Protein AF-A0A964IBV0-F1 (afdb_monomer)

Nearest PDB structures (foldseek):
  6m37-assembly1_A-2  TM=8.367E-01  e=1.408E-02  Bacillus subtilis subsp. subtilis str. 168
  5gkb-assembly1_A  TM=5.408E-01  e=1.897E-01  Drosophila melanogaster
  6cbi-assembly2_B  TM=5.179E-01  e=1.489E-01  Homo sapiens
  6cbi-assembly2_F  TM=4.871E-01  e=2.015E-01  Homo sapiens
  7qnz-assembly1_C  TM=4.817E-01  e=2.141E-01  Homo sapiens

Radius of gyration: 13.04 Å; Cα contacts (8 Å, |Δi|>4): 150; chains: 1; bounding box: 37×19×34 Å

Mean predicted aligned error: 5.44 Å

Secondary structure (DSSP, 8-state):
-EEEEE-STTTTTHHHHHHHHHHHHTT--HHHHHHHHHHHHHHHHHHTSSPPPTT-EEEEEEE--TTEEEEEEEETTEEEEEEEE------

Foldseek 3Di:
DKDKDFLDPVCLVVVLVVQLVVCVVVQADNVLSVVLSVVSSVVSCVQSVDDADNRWIWMWDWDDDDQKIWIWTDTVPDIDIDIDGGPHPPD

Structure (mmCIF, N/CA/C/O backbone):
data_AF-A0A964IBV0-F1
#
_entry.id   AF-A0A964IBV0-F1
#
loop_
_atom_site.group_PDB
_atom_site.id
_atom_site.type_symbol
_atom_site.label_atom_id
_atom_site.label_alt_id
_atom_site.label_comp_id
_atom_site.label_asym_id
_atom_site.label_entity_id
_atom_site.label_seq_id
_atom_site.pdbx_PDB_ins_code
_atom_site.Cartn_x
_atom_site.Cartn_y
_atom_site.Cartn_z
_atom_site.occupancy
_atom_site.B_iso_or_equiv
_atom_site.auth_seq_id
_atom_site.auth_comp_id
_atom_site.auth_asym_id
_atom_site.auth_atom_id
_atom_site.pdbx_PDB_model_num
ATOM 1 N N . MET A 1 1 ? -0.450 -9.670 -5.977 1.00 76.25 1 MET A N 1
ATOM 2 C CA . MET A 1 1 ? -0.094 -10.444 -4.759 1.00 76.25 1 MET A CA 1
ATOM 3 C C . MET A 1 1 ? -0.826 -9.800 -3.606 1.00 76.25 1 MET A C 1
ATOM 5 O O . MET A 1 1 ? -0.880 -8.578 -3.600 1.00 76.25 1 MET A O 1
ATOM 9 N N . ASN A 1 2 ? -1.388 -10.575 -2.677 1.00 82.25 2 ASN A N 1
ATOM 10 C CA . ASN A 1 2 ? -2.269 -10.028 -1.645 1.00 82.25 2 ASN A CA 1
ATOM 11 C C . ASN A 1 2 ? -1.692 -10.368 -0.272 1.00 82.25 2 ASN A C 1
ATOM 13 O O . ASN A 1 2 ? -1.406 -11.532 0.003 1.00 82.25 2 ASN A O 1
ATOM 17 N N . LEU A 1 3 ? -1.495 -9.348 0.558 1.00 84.44 3 LEU A N 1
ATOM 18 C CA . LEU A 1 3 ? -1.031 -9.468 1.935 1.00 84.44 3 LEU A CA 1
ATOM 19 C C . LEU A 1 3 ? -2.112 -8.910 2.853 1.00 84.44 3 LEU A C 1
ATOM 21 O O . LEU A 1 3 ? -2.636 -7.834 2.592 1.00 84.44 3 LEU A O 1
ATOM 25 N N . ILE A 1 4 ? -2.412 -9.612 3.939 1.00 85.81 4 ILE A N 1
ATOM 26 C CA . ILE A 1 4 ? -3.299 -9.107 4.985 1.00 85.81 4 ILE A CA 1
ATOM 27 C C . ILE A 1 4 ? -2.469 -8.991 6.254 1.00 85.81 4 ILE A C 1
ATOM 29 O O . ILE A 1 4 ? -1.876 -9.976 6.697 1.00 85.81 4 ILE A O 1
ATOM 33 N N . VAL A 1 5 ? -2.405 -7.788 6.817 1.00 85.38 5 VAL A N 1
ATOM 34 C CA . VAL A 1 5 ? -1.774 -7.529 8.115 1.00 85.38 5 VAL A CA 1
ATOM 35 C C . VAL A 1 5 ? -2.820 -6.971 9.076 1.00 85.38 5 VAL A C 1
ATOM 37 O O . VAL A 1 5 ? -3.714 -6.255 8.633 1.00 85.38 5 VAL A O 1
ATOM 40 N N . PRO A 1 6 ? -2.763 -7.267 10.381 1.00 83.44 6 PRO A N 1
ATOM 41 C CA . PRO A 1 6 ? -3.632 -6.599 11.346 1.00 83.44 6 PRO A CA 1
ATOM 42 C C . PRO A 1 6 ? -3.435 -5.074 11.297 1.00 83.44 6 PRO A C 1
ATOM 44 O O . PRO A 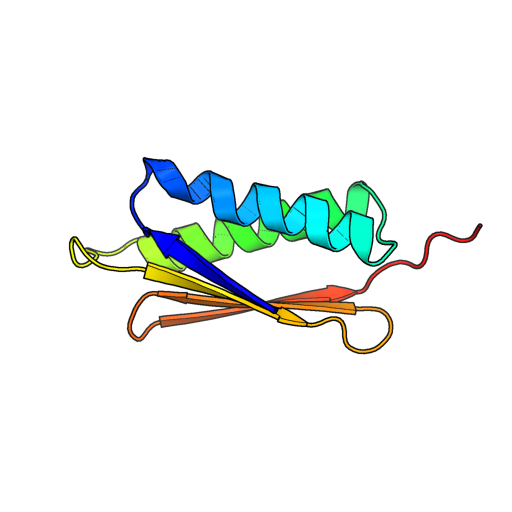1 6 ? -2.307 -4.605 11.154 1.00 83.44 6 PRO A O 1
ATOM 47 N N . ALA A 1 7 ? -4.510 -4.294 11.430 1.00 78.81 7 ALA A N 1
ATOM 48 C CA . ALA A 1 7 ? -4.447 -2.826 11.438 1.00 78.81 7 ALA A CA 1
ATOM 49 C C . ALA A 1 7 ? -3.953 -2.234 12.779 1.00 78.81 7 ALA A C 1
ATOM 51 O O . ALA A 1 7 ? -3.787 -1.013 12.914 1.00 78.81 7 ALA A O 1
ATOM 52 N N . ASP A 1 8 ? -3.708 -3.107 13.760 1.00 78.44 8 ASP A N 1
ATOM 53 C CA . ASP A 1 8 ? -3.097 -2.798 15.051 1.00 78.44 8 ASP A CA 1
ATOM 54 C C . ASP A 1 8 ? -1.731 -2.115 14.858 1.00 78.44 8 ASP A C 1
ATOM 56 O O . ASP A 1 8 ? -0.936 -2.466 13.980 1.00 78.44 8 ASP A O 1
ATOM 60 N N . GLU A 1 9 ? -1.459 -1.118 15.701 1.00 73.25 9 GLU A N 1
ATOM 61 C CA . GLU A 1 9 ? -0.236 -0.311 15.702 1.00 73.25 9 GLU A CA 1
ATOM 62 C C . GLU A 1 9 ? 1.047 -1.128 15.653 1.00 73.25 9 GLU A C 1
ATOM 64 O O . GLU A 1 9 ? 2.008 -0.730 14.994 1.00 73.25 9 GLU A O 1
ATOM 69 N N . ARG A 1 10 ? 1.046 -2.303 16.282 1.00 75.38 10 ARG A N 1
ATOM 70 C CA . ARG A 1 10 ? 2.202 -3.204 16.332 1.00 75.38 10 ARG A CA 1
ATOM 71 C C . ARG A 1 10 ? 2.605 -3.741 14.960 1.00 75.38 10 ARG A C 1
ATOM 73 O O . ARG A 1 10 ? 3.766 -4.092 14.770 1.00 75.38 10 ARG A O 1
ATOM 80 N N . PHE A 1 11 ? 1.668 -3.800 14.014 1.00 72.56 11 PHE A N 1
ATOM 81 C CA . PHE A 1 11 ? 1.870 -4.377 12.683 1.00 72.56 11 PHE A CA 1
ATOM 82 C C . PHE A 1 11 ? 1.843 -3.333 11.562 1.00 72.56 11 PHE A C 1
ATOM 84 O O . PHE A 1 11 ? 2.146 -3.668 10.415 1.00 72.56 11 PHE A O 1
ATOM 91 N N . ARG A 1 12 ? 1.576 -2.055 11.875 1.00 71.44 12 ARG A N 1
ATOM 92 C CA . ARG A 1 12 ? 1.545 -0.963 10.883 1.00 71.44 12 ARG A CA 1
ATOM 93 C C . ARG A 1 12 ? 2.860 -0.795 10.122 1.00 71.44 12 ARG A C 1
ATOM 95 O O . ARG A 1 12 ? 2.816 -0.439 8.953 1.00 71.44 12 ARG A O 1
ATOM 102 N N . ASN A 1 13 ? 4.001 -1.112 10.739 1.00 79.38 13 ASN A N 1
ATOM 103 C CA . ASN A 1 13 ? 5.319 -1.050 10.089 1.00 79.38 13 ASN A CA 1
ATOM 104 C C . ASN A 1 13 ? 5.620 -2.260 9.190 1.00 79.38 13 ASN A C 1
ATOM 106 O O . ASN A 1 13 ? 6.488 -2.184 8.322 1.00 79.38 13 ASN A O 1
ATOM 110 N N . LEU A 1 14 ? 4.881 -3.361 9.348 1.00 81.31 14 LEU A N 1
ATOM 111 C CA . LEU A 1 14 ? 5.110 -4.585 8.584 1.00 81.31 14 LEU A CA 1
ATOM 112 C C . LEU A 1 14 ? 4.685 -4.420 7.121 1.00 81.31 14 LEU A C 1
ATOM 114 O O . LEU A 1 14 ? 5.353 -4.920 6.219 1.00 81.31 14 LEU A O 1
ATOM 118 N N . ALA A 1 15 ? 3.609 -3.667 6.877 1.00 81.25 15 ALA A N 1
ATOM 119 C CA . ALA A 1 15 ? 3.182 -3.307 5.531 1.00 81.25 15 ALA A CA 1
ATOM 120 C C . ALA A 1 15 ? 4.286 -2.535 4.768 1.00 81.25 15 ALA A C 1
ATOM 122 O O . ALA A 1 15 ? 4.748 -3.059 3.752 1.00 81.25 15 ALA A O 1
ATOM 123 N N . PRO A 1 16 ? 4.788 -1.379 5.253 1.00 82.56 16 PRO A N 1
ATOM 124 C CA . PRO A 1 16 ? 5.909 -0.662 4.645 1.00 82.56 16 PRO A CA 1
ATOM 125 C C . PRO A 1 16 ? 7.169 -1.514 4.430 1.00 82.56 16 PRO A C 1
ATOM 127 O O . PRO A 1 16 ? 7.781 -1.438 3.366 1.00 82.56 16 PRO A O 1
ATOM 130 N N . GLU A 1 17 ? 7.545 -2.376 5.379 1.00 85.31 17 GLU A N 1
ATOM 131 C CA . GLU A 1 17 ? 8.709 -3.257 5.199 1.00 85.31 17 GLU A CA 1
ATOM 132 C C . GLU A 1 17 ? 8.543 -4.236 4.027 1.00 85.31 17 GLU A C 1
ATOM 134 O O . GLU A 1 17 ? 9.463 -4.413 3.221 1.00 85.31 17 GLU A O 1
ATOM 139 N N . VAL A 1 18 ? 7.369 -4.866 3.899 1.00 86.69 18 VAL A N 1
ATOM 140 C CA . VAL A 1 18 ? 7.088 -5.783 2.783 1.00 86.69 18 VAL A CA 1
ATOM 141 C C . VAL A 1 18 ? 7.104 -5.033 1.454 1.00 86.69 18 VAL A C 1
ATOM 143 O O . VAL A 1 18 ? 7.610 -5.551 0.459 1.00 86.69 18 VAL A O 1
ATOM 146 N N . VAL A 1 19 ? 6.611 -3.798 1.442 1.00 85.44 19 VAL A N 1
ATOM 147 C CA . VAL A 1 19 ? 6.587 -2.939 0.255 1.00 85.44 19 VAL A CA 1
ATOM 148 C C . VAL A 1 19 ? 7.992 -2.602 -0.224 1.00 85.44 19 VAL A C 1
ATOM 150 O O . VAL A 1 19 ? 8.277 -2.765 -1.409 1.00 85.44 19 VAL A O 1
ATOM 153 N N . GLY A 1 20 ? 8.894 -2.217 0.683 1.00 84.81 20 GLY A N 1
ATOM 154 C CA . GLY A 1 20 ? 10.290 -1.958 0.327 1.00 84.81 20 GLY A CA 1
ATOM 155 C C . GLY A 1 20 ? 10.959 -3.179 -0.316 1.00 84.81 20 GLY A C 1
ATOM 156 O O . GLY A 1 20 ? 11.625 -3.062 -1.346 1.00 84.81 20 GLY A O 1
ATOM 157 N N . ARG A 1 21 ? 10.705 -4.379 0.225 1.00 85.69 21 ARG A N 1
ATOM 158 C CA . ARG A 1 21 ? 11.204 -5.636 -0.361 1.00 85.69 21 ARG A CA 1
ATOM 159 C C . ARG A 1 21 ? 10.567 -5.957 -1.710 1.00 85.69 21 ARG A C 1
ATOM 161 O O . ARG A 1 21 ? 11.258 -6.452 -2.597 1.00 85.69 21 ARG A O 1
ATOM 168 N N . TYR A 1 22 ? 9.276 -5.680 -1.876 1.00 86.25 22 TYR A N 1
ATOM 169 C CA . TYR A 1 22 ? 8.581 -5.873 -3.145 1.00 86.25 22 TYR A CA 1
ATOM 170 C C . TYR A 1 22 ? 9.176 -4.988 -4.245 1.00 86.25 22 TYR A C 1
ATOM 172 O O . TYR A 1 22 ? 9.468 -5.494 -5.323 1.00 86.25 22 TYR A O 1
ATOM 180 N N . VAL A 1 23 ? 9.429 -3.704 -3.959 1.00 86.50 23 VAL A N 1
ATOM 181 C CA . VAL A 1 23 ? 10.057 -2.770 -4.912 1.00 86.50 23 VAL A CA 1
ATOM 182 C C . VAL A 1 23 ? 11.431 -3.265 -5.356 1.00 86.50 23 VAL A C 1
ATOM 184 O O . VAL A 1 23 ? 11.703 -3.305 -6.555 1.00 86.50 23 VAL A O 1
ATOM 187 N N . ALA A 1 24 ? 12.264 -3.716 -4.416 1.00 85.50 24 ALA A N 1
ATOM 188 C CA . ALA A 1 24 ? 13.561 -4.303 -4.745 1.00 85.50 24 ALA A CA 1
ATOM 189 C C . ALA A 1 24 ? 13.417 -5.562 -5.624 1.00 85.50 24 ALA A C 1
ATOM 191 O O . ALA A 1 24 ? 14.161 -5.737 -6.587 1.00 85.50 24 ALA A O 1
ATOM 192 N N . ALA A 1 25 ? 12.430 -6.419 -5.340 1.00 85.62 25 ALA A N 1
ATOM 193 C CA . ALA A 1 25 ? 12.180 -7.640 -6.107 1.00 85.62 25 ALA A CA 1
ATOM 194 C C . ALA A 1 25 ? 11.711 -7.375 -7.549 1.00 85.62 25 ALA A C 1
ATOM 196 O O . ALA A 1 25 ? 12.020 -8.165 -8.439 1.00 85.62 25 ALA A O 1
ATOM 197 N N . VAL A 1 26 ? 10.997 -6.271 -7.797 1.00 85.38 26 VAL A N 1
ATOM 198 C CA . VAL A 1 26 ? 10.570 -5.863 -9.150 1.00 85.38 26 VAL A CA 1
ATOM 199 C C . VAL A 1 26 ? 11.593 -4.974 -9.871 1.00 85.38 26 VAL A C 1
ATOM 201 O O . VAL A 1 26 ? 11.304 -4.461 -10.950 1.00 85.38 26 VAL A O 1
ATOM 204 N N . GLY A 1 27 ? 12.796 -4.808 -9.307 1.00 83.75 27 GLY A N 1
ATOM 205 C CA . GLY A 1 27 ? 13.903 -4.076 -9.930 1.00 83.75 27 GLY A CA 1
ATOM 206 C C . GLY A 1 27 ? 13.875 -2.557 -9.731 1.00 83.75 27 GLY A C 1
ATOM 207 O O . GLY A 1 27 ? 14.547 -1.839 -10.471 1.00 83.75 27 GLY A O 1
ATOM 208 N N . GLY A 1 28 ? 13.104 -2.058 -8.762 1.00 84.44 28 GLY A N 1
ATOM 209 C CA . GLY A 1 28 ? 13.146 -0.654 -8.354 1.00 84.44 28 GLY A CA 1
ATOM 210 C C . GLY A 1 28 ? 14.407 -0.314 -7.555 1.00 84.44 28 GLY A C 1
ATOM 211 O O . GLY A 1 28 ? 15.044 -1.186 -6.961 1.00 84.44 28 GLY A O 1
ATOM 212 N N . SER A 1 29 ? 14.769 0.967 -7.530 1.00 87.88 29 SER A N 1
ATOM 213 C CA . SER A 1 29 ? 15.897 1.458 -6.733 1.00 87.88 29 SER A CA 1
ATOM 214 C C . SER A 1 29 ? 15.551 1.574 -5.240 1.00 87.88 29 SER A C 1
ATOM 216 O O . SER A 1 29 ? 14.381 1.600 -4.854 1.00 87.88 29 SER A O 1
ATOM 218 N N . GLU A 1 30 ? 16.563 1.719 -4.377 1.00 87.06 30 GLU A N 1
ATOM 219 C CA . GLU A 1 30 ? 16.343 2.036 -2.954 1.00 87.06 30 GLU A CA 1
ATOM 220 C C . GLU A 1 30 ? 15.600 3.367 -2.759 1.00 87.06 30 GLU A C 1
ATOM 222 O O . GLU A 1 30 ? 14.826 3.520 -1.810 1.00 87.06 30 GLU A O 1
ATOM 227 N N . SER A 1 31 ? 15.797 4.327 -3.669 1.00 87.88 31 SER A N 1
ATOM 228 C CA . SER A 1 31 ? 15.060 5.590 -3.666 1.00 87.88 31 SER A CA 1
ATOM 229 C C . SER A 1 31 ? 13.581 5.373 -3.985 1.00 87.88 31 SER A C 1
ATOM 231 O O . SER A 1 31 ? 12.738 5.897 -3.261 1.00 87.88 31 SER A O 1
ATOM 233 N N . ASP A 1 32 ? 13.258 4.543 -4.984 1.00 88.00 32 ASP A N 1
ATOM 234 C CA . ASP A 1 32 ? 11.868 4.179 -5.298 1.00 88.00 32 ASP A CA 1
ATOM 235 C C . ASP A 1 32 ? 11.202 3.476 -4.112 1.00 88.00 32 ASP A C 1
ATOM 237 O O . ASP A 1 32 ? 10.069 3.793 -3.748 1.00 88.00 32 ASP A O 1
ATOM 241 N N . ALA A 1 33 ? 11.928 2.558 -3.467 1.00 88.00 33 ALA A N 1
ATOM 242 C CA . ALA A 1 33 ? 11.448 1.860 -2.283 1.00 88.00 33 ALA A CA 1
ATOM 243 C C . ALA A 1 33 ? 11.164 2.843 -1.139 1.00 88.00 33 ALA A C 1
ATOM 245 O O . ALA A 1 33 ? 10.094 2.787 -0.540 1.00 88.00 33 ALA A O 1
ATOM 246 N N . SER A 1 34 ? 12.078 3.779 -0.874 1.00 89.00 34 SER A N 1
ATOM 247 C CA . SER A 1 34 ? 11.938 4.773 0.198 1.00 89.00 34 SER A CA 1
ATOM 248 C C . SER A 1 34 ? 10.770 5.732 -0.045 1.00 89.00 34 SER A C 1
ATOM 250 O O . SER A 1 34 ? 9.991 6.000 0.870 1.00 89.00 34 SER A O 1
ATOM 252 N N . THR A 1 35 ? 10.607 6.220 -1.279 1.00 89.00 35 THR A N 1
ATOM 253 C CA . THR A 1 35 ? 9.482 7.087 -1.656 1.00 89.00 35 THR A CA 1
ATOM 254 C C . THR A 1 35 ? 8.150 6.362 -1.500 1.00 89.00 35 THR A C 1
ATOM 256 O O . THR A 1 35 ? 7.222 6.900 -0.895 1.00 89.00 35 THR A O 1
ATOM 259 N N . LEU A 1 36 ? 8.063 5.123 -1.988 1.00 88.38 36 LEU A N 1
ATOM 260 C CA . LEU A 1 36 ? 6.842 4.330 -1.906 1.00 88.38 36 LEU A CA 1
ATOM 261 C C . LEU A 1 36 ? 6.503 3.956 -0.453 1.00 88.38 36 LEU A C 1
ATOM 263 O O . LEU A 1 36 ? 5.341 4.024 -0.060 1.00 88.38 36 LEU A O 1
ATOM 267 N N . VAL A 1 37 ? 7.508 3.626 0.365 1.00 90.31 37 VAL A N 1
ATOM 268 C CA . VAL A 1 37 ? 7.364 3.378 1.810 1.00 90.31 37 VAL A CA 1
ATOM 269 C C . VAL A 1 37 ? 6.810 4.604 2.535 1.00 90.31 37 VAL A C 1
ATOM 271 O O . VAL A 1 37 ? 5.894 4.463 3.348 1.00 90.31 37 VAL A O 1
ATOM 274 N N . GLY A 1 38 ? 7.314 5.802 2.224 1.00 89.38 38 GLY A N 1
ATOM 275 C CA . GLY A 1 38 ? 6.805 7.054 2.786 1.00 89.38 38 GLY A CA 1
ATOM 276 C C . GLY A 1 38 ? 5.338 7.293 2.426 1.00 89.38 38 GLY A C 1
ATOM 277 O O . GLY A 1 38 ? 4.499 7.430 3.316 1.00 89.38 38 GLY A O 1
ATOM 278 N N . ALA A 1 39 ? 5.010 7.235 1.131 1.00 90.00 39 ALA A N 1
ATOM 279 C CA . ALA A 1 39 ? 3.645 7.434 0.639 1.00 90.00 39 ALA A CA 1
ATOM 280 C C . ALA A 1 39 ? 2.653 6.409 1.217 1.00 90.00 39 ALA A C 1
ATOM 282 O O . ALA A 1 39 ? 1.521 6.744 1.570 1.00 90.00 39 ALA A O 1
ATOM 283 N N . LEU A 1 40 ? 3.080 5.154 1.361 1.00 89.12 40 LEU A N 1
ATOM 284 C CA . LEU A 1 40 ? 2.264 4.112 1.970 1.00 89.12 40 LEU A CA 1
ATOM 285 C C . LEU A 1 40 ? 2.041 4.346 3.464 1.00 89.12 40 LEU A C 1
ATOM 287 O O . LEU A 1 40 ? 0.935 4.134 3.954 1.00 89.12 40 LEU A O 1
ATOM 291 N N . THR A 1 41 ? 3.073 4.778 4.189 1.00 89.25 41 THR A N 1
ATOM 292 C CA . THR A 1 41 ? 2.973 5.073 5.624 1.00 89.25 41 THR A CA 1
ATOM 293 C C . THR A 1 41 ? 1.957 6.185 5.873 1.00 89.25 41 THR A C 1
ATOM 295 O O . THR A 1 41 ? 1.106 6.055 6.753 1.00 89.25 41 THR A O 1
ATOM 298 N N . GLU A 1 42 ? 1.979 7.238 5.052 1.00 89.31 42 GLU A N 1
ATOM 299 C CA . GLU A 1 42 ? 0.975 8.305 5.094 1.00 89.31 42 GLU A CA 1
ATOM 300 C C . GLU A 1 42 ? -0.431 7.777 4.775 1.00 89.31 42 GLU A C 1
ATOM 302 O O . GLU A 1 42 ? -1.376 8.045 5.519 1.00 89.31 42 GLU A O 1
ATOM 307 N N . ALA A 1 43 ? -0.573 6.972 3.716 1.00 88.62 43 ALA A N 1
ATOM 308 C CA . ALA A 1 43 ? -1.856 6.385 3.334 1.00 88.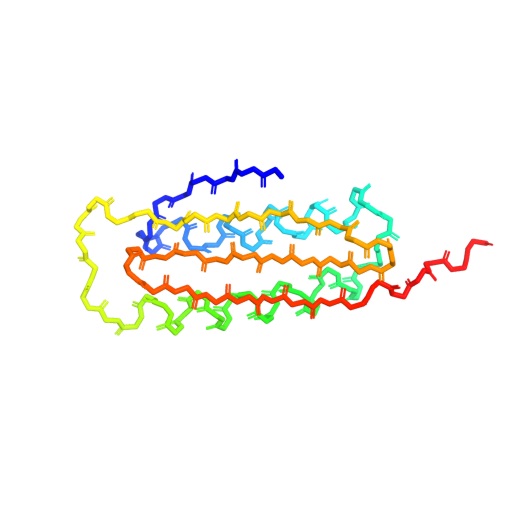62 43 ALA A CA 1
ATOM 309 C C . ALA A 1 43 ? -2.439 5.496 4.445 1.00 88.62 43 ALA A C 1
ATOM 311 O O . ALA A 1 43 ? -3.618 5.621 4.777 1.00 88.62 43 ALA A O 1
ATOM 312 N N . ILE A 1 44 ? -1.619 4.635 5.056 1.00 87.12 44 ILE A N 1
ATOM 313 C CA . ILE A 1 44 ? -2.019 3.802 6.196 1.00 87.12 44 ILE A CA 1
ATOM 314 C C . ILE A 1 44 ? -2.441 4.692 7.362 1.00 87.12 44 ILE A C 1
ATOM 316 O O . ILE A 1 44 ? -3.523 4.483 7.901 1.00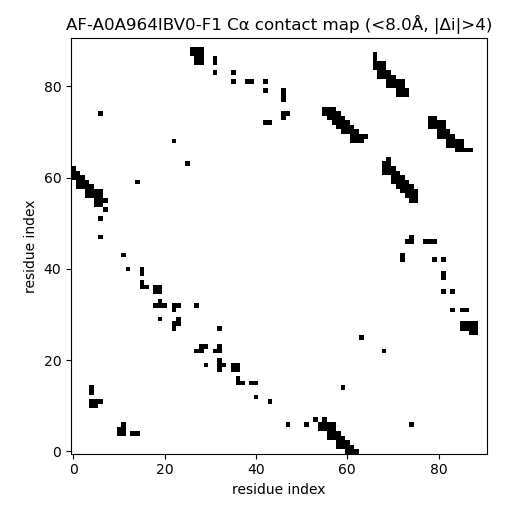 87.12 44 ILE A O 1
ATOM 320 N N . GLY A 1 45 ? -1.654 5.718 7.701 1.00 86.19 45 GLY A N 1
ATOM 321 C CA . GLY A 1 45 ? -1.983 6.657 8.773 1.00 86.19 45 GLY A CA 1
ATOM 322 C C . GLY A 1 45 ? -3.360 7.304 8.596 1.00 86.19 45 GLY A C 1
ATOM 323 O O . GLY A 1 45 ? -4.134 7.359 9.549 1.00 86.19 45 GLY A O 1
ATOM 324 N N . VAL A 1 46 ? -3.712 7.712 7.371 1.00 86.81 46 VAL A N 1
ATOM 325 C CA . VAL A 1 46 ? -5.041 8.263 7.043 1.00 86.81 46 VAL A CA 1
ATOM 326 C C . VAL A 1 46 ? -6.146 7.209 7.167 1.00 86.81 46 VAL A C 1
ATOM 328 O O . VAL A 1 46 ? -7.224 7.495 7.697 1.00 86.81 46 VAL A O 1
ATOM 331 N N . LEU A 1 47 ? -5.900 5.980 6.705 1.00 84.81 47 LEU A N 1
ATOM 332 C CA . LEU A 1 47 ? -6.872 4.885 6.782 1.00 84.81 47 LEU A CA 1
ATOM 333 C C . LEU A 1 47 ? -7.153 4.475 8.236 1.00 84.81 47 LEU A C 1
ATOM 335 O O . LEU A 1 47 ? -8.310 4.231 8.587 1.00 84.81 47 LEU A O 1
ATOM 339 N N . THR A 1 48 ? -6.122 4.484 9.084 1.00 84.75 48 THR A N 1
ATOM 340 C CA . THR A 1 48 ? -6.179 4.087 10.498 1.00 84.75 48 THR A CA 1
ATOM 341 C C . THR A 1 48 ? -6.407 5.250 11.469 1.00 84.75 48 THR A C 1
ATOM 343 O O . THR A 1 48 ? -6.368 5.040 12.676 1.00 84.75 48 THR A O 1
ATOM 346 N N . ALA A 1 49 ? -6.638 6.476 10.985 1.00 82.12 49 ALA A N 1
ATOM 347 C CA . ALA A 1 49 ? -6.833 7.667 11.826 1.00 82.12 49 ALA A CA 1
ATOM 348 C C . ALA A 1 49 ? -8.137 7.657 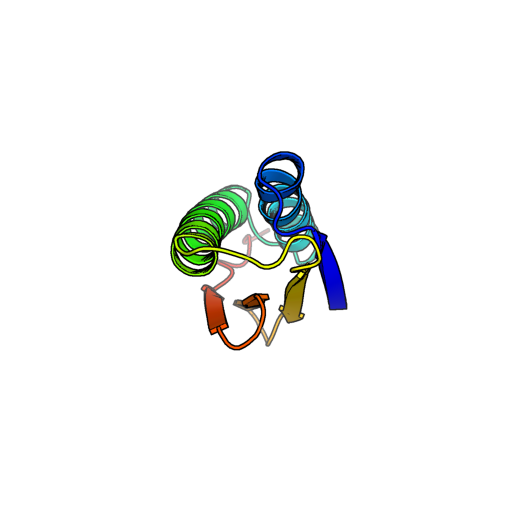12.653 1.00 82.12 49 ALA A C 1
ATOM 350 O O . ALA A 1 49 ? -8.320 8.497 13.531 1.00 82.12 49 ALA A O 1
ATOM 351 N N . GLY A 1 50 ? -9.068 6.749 12.350 1.00 76.75 50 GLY A N 1
ATOM 352 C CA . GLY A 1 50 ? -10.332 6.595 13.072 1.00 76.75 50 GLY A CA 1
ATOM 353 C C . GLY A 1 50 ? -10.357 5.354 13.967 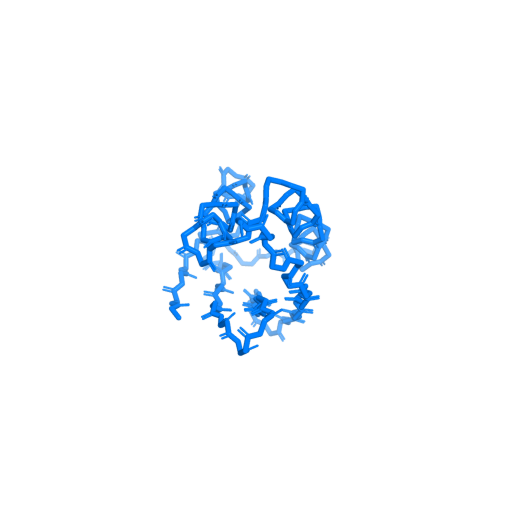1.00 76.75 50 GLY A C 1
ATOM 354 O O . GLY A 1 50 ? -9.435 4.543 13.912 1.00 76.75 50 GLY A O 1
ATOM 355 N N . PRO A 1 51 ? -11.427 5.172 14.761 1.00 73.69 51 PRO A N 1
ATOM 356 C CA . PRO A 1 51 ? -11.640 3.930 15.489 1.00 73.69 51 PRO A CA 1
ATOM 357 C C . PRO A 1 51 ? -11.732 2.768 14.495 1.00 73.69 51 PRO A C 1
ATOM 359 O O . PRO A 1 51 ? -12.527 2.795 13.554 1.00 73.69 51 PRO A O 1
ATOM 362 N N . LEU A 1 52 ? -10.878 1.775 14.703 1.00 75.12 52 LEU A N 1
ATOM 363 C CA . LEU A 1 52 ? -10.860 0.526 13.957 1.00 75.12 52 LEU A CA 1
ATOM 364 C C . LEU A 1 52 ? -11.555 -0.548 14.792 1.00 75.12 52 LEU A C 1
ATOM 366 O O . LEU A 1 52 ? -11.518 -0.492 16.020 1.00 75.12 52 LEU A O 1
ATOM 370 N N . ALA A 1 53 ? -12.182 -1.518 14.130 1.00 73.38 53 ALA A N 1
ATOM 371 C CA . ALA A 1 53 ? -12.591 -2.742 14.808 1.00 73.38 53 ALA A CA 1
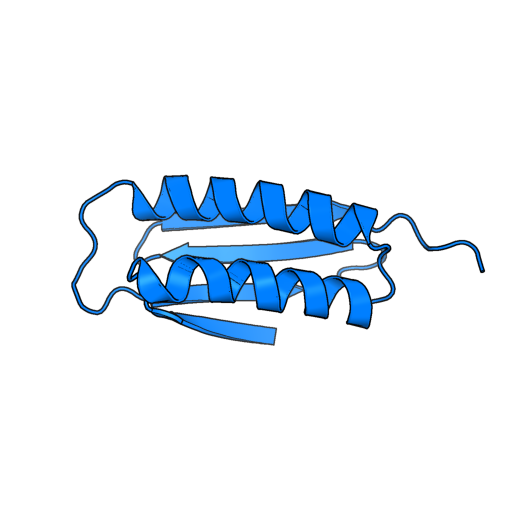ATOM 372 C C . ALA A 1 53 ? -11.342 -3.498 15.296 1.00 73.38 53 ALA A C 1
ATOM 374 O O . ALA A 1 53 ? -10.293 -3.425 14.651 1.00 73.38 53 ALA A O 1
ATOM 375 N N . ASP A 1 54 ? -11.449 -4.229 16.407 1.00 70.25 54 ASP A N 1
ATOM 376 C CA . ASP A 1 54 ? -10.329 -4.998 16.974 1.00 70.25 54 ASP A CA 1
ATOM 377 C C . ASP A 1 54 ? -9.781 -6.058 15.993 1.00 70.25 54 ASP A C 1
ATOM 379 O O . ASP A 1 54 ? -8.619 -6.452 16.068 1.00 70.25 54 ASP A O 1
ATOM 383 N N . ASP A 1 55 ? -10.605 -6.493 15.039 1.00 71.75 55 ASP A N 1
ATOM 384 C CA . ASP A 1 55 ? -10.296 -7.441 13.968 1.00 71.75 55 ASP A CA 1
ATOM 385 C C . ASP A 1 55 ? -10.048 -6.776 12.600 1.00 71.75 55 ASP A C 1
ATOM 387 O O . ASP A 1 55 ? -9.940 -7.463 11.582 1.00 71.75 55 ASP A O 1
ATOM 391 N N . ALA A 1 56 ? -9.926 -5.445 12.545 1.00 80.44 56 ALA A N 1
ATOM 392 C CA . ALA A 1 56 ? -9.665 -4.742 11.295 1.00 80.44 56 ALA A CA 1
ATOM 393 C C . ALA A 1 56 ? -8.318 -5.172 10.687 1.00 80.44 56 ALA A C 1
ATOM 395 O O . ALA A 1 56 ? -7.255 -5.054 11.301 1.00 80.44 56 ALA A O 1
ATOM 396 N N . GLY A 1 57 ? -8.365 -5.643 9.441 1.00 84.50 57 GLY A N 1
ATOM 397 C CA . GLY A 1 57 ? -7.192 -5.941 8.627 1.00 84.50 57 GLY A CA 1
ATOM 398 C C . GLY A 1 57 ? -6.838 -4.783 7.696 1.00 84.50 57 GLY A C 1
ATOM 399 O O . GLY A 1 57 ? -7.714 -4.110 7.151 1.00 84.50 57 GLY A O 1
ATOM 400 N N . LEU A 1 58 ? -5.543 -4.567 7.501 1.00 87.19 58 LEU A N 1
ATOM 401 C CA . LEU A 1 58 ? -4.982 -3.856 6.363 1.00 87.19 58 LEU A CA 1
ATOM 402 C C . LEU A 1 58 ? -4.713 -4.872 5.254 1.00 87.19 58 LEU A C 1
ATOM 404 O O . LEU A 1 58 ? -3.820 -5.714 5.361 1.00 87.19 58 LEU A O 1
ATOM 408 N N . GLU A 1 59 ? -5.485 -4.789 4.182 1.00 89.62 59 GLU A N 1
ATOM 409 C CA . GLU A 1 59 ? -5.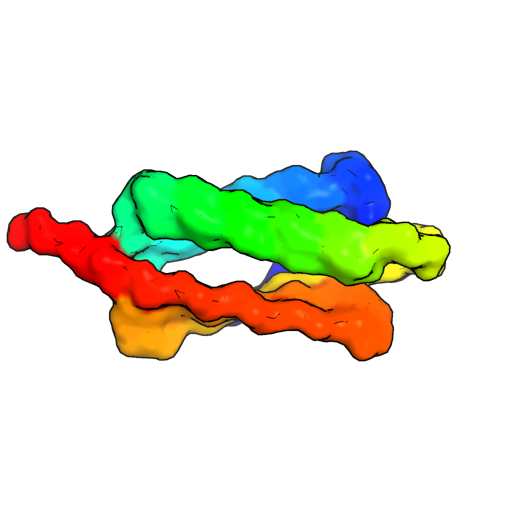267 -5.576 2.974 1.00 89.62 59 GLU A CA 1
ATOM 410 C C . GLU A 1 59 ? -4.405 -4.778 2.000 1.00 89.62 59 GLU A C 1
ATOM 412 O O . GLU A 1 59 ? -4.741 -3.646 1.657 1.00 89.62 59 GLU A O 1
ATOM 417 N N . LEU A 1 60 ? -3.309 -5.366 1.531 1.00 89.38 60 LEU A N 1
ATOM 418 C CA . LEU A 1 60 ? -2.418 -4.790 0.534 1.00 89.38 60 LEU A CA 1
ATOM 419 C C . LEU A 1 60 ? -2.448 -5.646 -0.733 1.00 89.38 60 LEU A C 1
ATOM 421 O O . LEU A 1 60 ? -2.034 -6.806 -0.717 1.00 89.38 60 LEU A O 1
ATOM 425 N N . ASP A 1 61 ? -2.922 -5.065 -1.832 1.00 91.75 61 ASP A N 1
ATOM 426 C CA . ASP A 1 61 ? -2.878 -5.646 -3.175 1.00 91.75 61 ASP A CA 1
ATOM 427 C C . ASP A 1 61 ? -1.730 -5.000 -3.949 1.00 91.75 61 ASP A C 1
ATOM 429 O O . ASP A 1 61 ? -1.735 -3.795 -4.202 1.00 91.75 61 ASP A O 1
ATOM 433 N N . PHE A 1 62 ? -0.735 -5.809 -4.297 1.00 90.25 62 PHE A N 1
ATOM 434 C CA . PHE A 1 62 ? 0.453 -5.388 -5.027 1.00 90.25 62 PHE A CA 1
ATOM 435 C C . PHE A 1 62 ? 0.325 -5.732 -6.502 1.00 90.25 62 PHE A C 1
ATOM 437 O O . PHE A 1 62 ? 0.088 -6.899 -6.860 1.00 90.25 62 PHE A O 1
ATOM 444 N N . ARG A 1 63 ? 0.568 -4.731 -7.345 1.00 90.25 63 ARG A N 1
ATOM 445 C CA . ARG A 1 63 ? 0.630 -4.845 -8.801 1.00 90.25 63 ARG A CA 1
ATOM 446 C C . ARG A 1 63 ? 1.848 -4.106 -9.327 1.00 90.25 63 ARG A C 1
ATOM 448 O O . ARG A 1 63 ? 2.307 -3.130 -8.744 1.00 90.25 63 ARG A O 1
ATOM 455 N N . SER A 1 64 ? 2.374 -4.573 -10.450 1.00 87.31 64 SER A N 1
ATOM 456 C CA . SER A 1 64 ? 3.458 -3.898 -11.164 1.00 87.31 64 SER A CA 1
ATOM 457 C C . SER A 1 64 ? 3.131 -3.776 -12.655 1.00 87.31 64 SER A C 1
ATOM 459 O O . SER A 1 64 ? 3.622 -4.571 -13.462 1.00 87.31 64 SER A O 1
ATOM 461 N N . PRO A 1 65 ? 2.220 -2.865 -13.041 1.00 85.75 65 PRO A N 1
ATOM 462 C CA . PRO A 1 65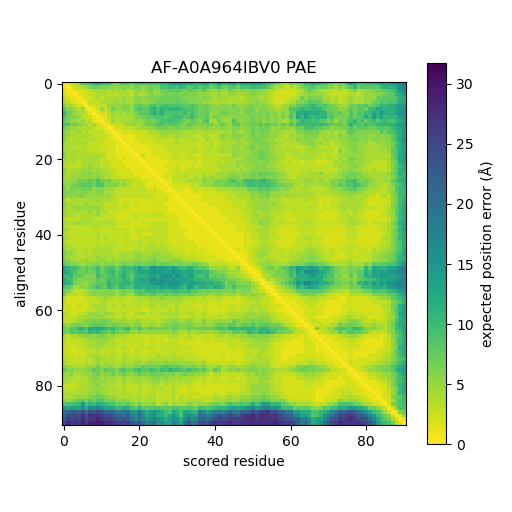 ? 1.890 -2.652 -14.443 1.00 85.75 65 PRO A CA 1
ATOM 463 C C . PRO A 1 65 ? 3.029 -1.910 -15.159 1.00 85.75 65 PRO A C 1
ATOM 465 O O . PRO A 1 65 ? 3.297 -0.741 -14.890 1.00 85.75 65 PRO A O 1
ATOM 468 N N . GLY A 1 66 ? 3.688 -2.580 -16.108 1.00 85.06 66 GLY A N 1
ATOM 469 C CA . GLY A 1 66 ? 4.777 -1.987 -16.891 1.00 85.06 66 GLY A CA 1
ATOM 470 C C . GLY A 1 66 ? 5.955 -1.560 -16.010 1.00 85.06 66 GLY A C 1
ATOM 471 O O . GLY A 1 66 ? 6.527 -2.390 -15.311 1.00 85.06 66 GLY A O 1
ATOM 472 N N . ASN A 1 67 ? 6.291 -0.266 -16.035 1.00 85.94 67 ASN A N 1
ATOM 473 C CA . ASN A 1 67 ? 7.371 0.337 -15.240 1.00 85.94 67 ASN A CA 1
ATOM 474 C C . ASN A 1 67 ? 6.826 1.098 -14.023 1.00 85.94 67 ASN A C 1
ATOM 476 O O . ASN A 1 67 ? 7.265 2.206 -13.732 1.00 85.94 67 ASN A O 1
ATOM 480 N N . ALA A 1 68 ? 5.823 0.560 -13.343 1.00 88.12 68 ALA A N 1
ATOM 481 C CA . ALA A 1 68 ? 5.272 1.162 -12.138 1.00 88.12 68 ALA A CA 1
ATOM 482 C C . ALA A 1 68 ? 4.958 0.089 -11.105 1.00 88.12 68 ALA A C 1
ATOM 484 O O . ALA A 1 68 ? 4.723 -1.068 -11.449 1.00 88.12 68 ALA A O 1
ATOM 485 N N . VAL A 1 69 ? 4.926 0.497 -9.842 1.00 90.00 69 VAL A N 1
ATOM 486 C CA . VAL A 1 69 ? 4.359 -0.271 -8.739 1.00 90.00 69 VAL A CA 1
ATOM 487 C C . VAL A 1 69 ? 3.074 0.412 -8.312 1.00 90.00 69 VAL A C 1
ATOM 489 O O . VAL A 1 69 ? 3.047 1.615 -8.074 1.00 90.00 69 VAL A O 1
ATOM 492 N N . GLU A 1 70 ? 2.009 -0.368 -8.218 1.00 91.81 70 GLU A N 1
ATOM 493 C CA . GLU A 1 70 ? 0.716 0.055 -7.707 1.00 91.81 70 GLU A CA 1
ATOM 494 C C . GLU A 1 70 ? 0.377 -0.797 -6.489 1.00 91.81 70 GLU A C 1
ATOM 496 O O . GLU A 1 70 ? 0.451 -2.028 -6.527 1.00 91.81 70 GLU A O 1
ATOM 501 N N . ILE A 1 71 ? 0.023 -0.129 -5.397 1.00 91.69 71 ILE A N 1
ATOM 502 C CA . ILE A 1 71 ? -0.333 -0.762 -4.135 1.00 91.69 71 ILE A CA 1
ATOM 503 C C . ILE A 1 71 ? -1.682 -0.223 -3.716 1.00 91.69 71 ILE A C 1
ATOM 505 O O . ILE A 1 71 ? -1.825 0.954 -3.393 1.00 91.69 71 ILE A O 1
ATOM 509 N N . THR A 1 72 ? -2.678 -1.098 -3.704 1.00 92.00 72 THR A N 1
ATOM 510 C CA . THR A 1 72 ? -3.970 -0.778 -3.104 1.00 92.00 72 THR A CA 1
ATOM 511 C C . THR A 1 72 ? -3.944 -1.209 -1.650 1.00 92.00 72 THR A C 1
ATOM 513 O O . THR A 1 72 ? -3.762 -2.389 -1.370 1.00 92.00 72 THR A O 1
ATOM 516 N N . VAL A 1 73 ? -4.159 -0.273 -0.733 1.00 90.50 73 VAL A N 1
ATOM 517 C CA . VAL A 1 73 ? -4.346 -0.545 0.693 1.00 90.50 73 VAL A CA 1
ATOM 518 C C . VAL A 1 73 ? -5.822 -0.414 1.024 1.00 90.50 73 VAL A C 1
ATOM 520 O O . VAL A 1 73 ? -6.441 0.591 0.675 1.00 90.50 73 VAL A O 1
ATOM 523 N N . ARG A 1 74 ? -6.396 -1.396 1.713 1.00 89.69 74 ARG A N 1
ATOM 524 C CA . ARG A 1 74 ? -7.768 -1.335 2.228 1.00 89.69 74 ARG A CA 1
ATOM 525 C C . ARG A 1 74 ? -7.790 -1.566 3.725 1.00 89.69 74 ARG A C 1
ATOM 527 O O . ARG A 1 74 ? -7.032 -2.382 4.232 1.00 89.69 74 ARG A O 1
ATOM 534 N N . CYS A 1 75 ? -8.668 -0.852 4.415 1.00 87.38 75 CYS A N 1
ATOM 535 C CA . CYS A 1 75 ? -8.952 -1.044 5.828 1.00 87.38 75 CYS A CA 1
ATOM 536 C C . CYS A 1 75 ? -10.459 -0.877 6.041 1.00 87.38 75 CYS A C 1
ATOM 538 O O . CYS A 1 75 ? -10.981 0.242 5.999 1.00 87.38 75 CYS A O 1
ATOM 540 N N . GLY A 1 76 ? -11.170 -1.997 6.194 1.00 84.75 76 GLY A N 1
ATOM 541 C CA . GLY A 1 76 ? -12.634 -2.009 6.190 1.00 84.75 76 GLY A CA 1
ATOM 542 C C . GLY A 1 76 ? -13.201 -1.429 4.889 1.00 84.75 76 GLY A C 1
ATOM 543 O O . GLY A 1 76 ? -12.834 -1.853 3.797 1.00 84.75 76 GLY A O 1
ATOM 544 N N . GLU A 1 77 ? -14.074 -0.427 5.000 1.00 83.56 77 GLU A N 1
ATOM 545 C CA . GLU A 1 77 ? -14.705 0.241 3.848 1.00 83.56 77 GLU A CA 1
ATOM 546 C C . GLU A 1 77 ? -13.806 1.289 3.172 1.00 83.56 77 GLU A C 1
ATOM 548 O O . GLU A 1 77 ? -14.132 1.804 2.100 1.00 83.56 77 GLU A O 1
ATOM 553 N N . LYS A 1 78 ? -12.669 1.634 3.786 1.00 87.56 78 LYS A N 1
ATOM 554 C CA . LYS A 1 78 ? -11.753 2.638 3.247 1.00 87.56 78 LYS A CA 1
ATOM 555 C C . LYS A 1 78 ? -10.684 1.972 2.398 1.00 87.56 78 LYS A C 1
ATOM 557 O O . LYS A 1 78 ? -10.147 0.926 2.754 1.00 87.56 78 LYS A O 1
ATOM 562 N N . SER A 1 79 ? -10.318 2.620 1.300 1.00 89.94 79 SER A N 1
ATOM 563 C CA . SER A 1 79 ? -9.191 2.193 0.480 1.00 89.94 79 SER A CA 1
ATOM 564 C C . SER A 1 79 ? -8.396 3.383 -0.032 1.00 89.94 79 SER A C 1
ATOM 566 O O . SER A 1 79 ? -8.922 4.487 -0.156 1.00 89.94 79 SER A O 1
ATOM 568 N N . SER A 1 80 ? -7.120 3.147 -0.301 1.00 91.12 80 SER A N 1
ATOM 569 C CA . SER A 1 80 ? -6.211 4.096 -0.923 1.00 91.12 80 SER A CA 1
ATOM 570 C C . SER A 1 80 ? -5.341 3.359 -1.931 1.00 91.12 80 SER A C 1
ATOM 572 O O . SER A 1 80 ? -5.002 2.193 -1.724 1.00 91.12 80 SER A O 1
ATOM 574 N N . VAL A 1 81 ? -4.990 4.023 -3.027 1.00 92.38 81 VAL A N 1
ATOM 575 C CA . VAL A 1 81 ? -4.108 3.472 -4.058 1.00 92.38 81 VAL A CA 1
ATOM 576 C C . VAL A 1 81 ? -2.870 4.347 -4.129 1.00 92.38 81 VAL A C 1
ATOM 578 O O . VAL A 1 81 ? -2.968 5.552 -4.353 1.00 92.38 81 VAL A O 1
ATOM 581 N N . VAL A 1 82 ? -1.711 3.730 -3.930 1.00 91.00 82 VAL A N 1
ATOM 582 C CA . VAL A 1 82 ? -0.404 4.366 -4.068 1.00 91.00 82 VAL A CA 1
ATOM 583 C C . VAL A 1 82 ? 0.241 3.823 -5.333 1.00 91.00 82 VAL A C 1
ATOM 585 O O . VAL A 1 82 ? 0.544 2.634 -5.418 1.00 91.00 82 VAL A O 1
ATOM 588 N N . THR A 1 83 ? 0.457 4.695 -6.313 1.00 91.06 83 THR A N 1
ATOM 589 C CA . THR A 1 83 ? 1.135 4.350 -7.565 1.00 91.06 83 THR A CA 1
ATOM 590 C C . THR A 1 83 ? 2.446 5.112 -7.648 1.00 91.06 83 THR A C 1
ATOM 592 O O . THR A 1 83 ? 2.457 6.337 -7.540 1.00 91.06 83 THR A O 1
ATOM 595 N N . HIS A 1 84 ? 3.544 4.395 -7.873 1.00 89.00 84 HIS A N 1
ATOM 596 C CA . HIS A 1 84 ? 4.870 4.978 -8.054 1.00 89.00 84 HIS A CA 1
ATOM 597 C C . HIS A 1 84 ? 5.500 4.463 -9.350 1.00 89.00 84 HIS A C 1
ATOM 599 O O . HIS A 1 84 ? 5.608 3.244 -9.529 1.00 89.00 84 HIS A O 1
ATOM 605 N N . PRO A 1 85 ? 5.915 5.349 -10.270 1.00 87.44 85 PRO A N 1
ATOM 606 C CA . PRO A 1 85 ? 6.679 4.937 -11.435 1.00 87.44 85 PRO A CA 1
ATOM 607 C C . PRO A 1 85 ? 8.054 4.437 -10.988 1.00 87.44 85 PRO A C 1
ATOM 609 O O . PRO A 1 85 ? 8.766 5.116 -10.257 1.00 87.44 85 PRO A O 1
ATOM 612 N N . LEU A 1 86 ? 8.442 3.256 -11.456 1.00 82.81 86 LEU A N 1
ATOM 613 C CA . LEU A 1 86 ? 9.792 2.754 -11.283 1.00 82.81 86 LEU A CA 1
ATOM 614 C C . LEU A 1 86 ? 10.691 3.467 -12.283 1.00 82.81 86 LEU A C 1
ATOM 616 O O . LEU A 1 86 ? 10.586 3.275 -13.500 1.00 82.81 86 LEU A O 1
ATOM 620 N N . THR A 1 87 ? 11.610 4.275 -11.772 1.00 73.94 87 THR A N 1
ATOM 621 C CA . THR A 1 87 ? 12.757 4.692 -12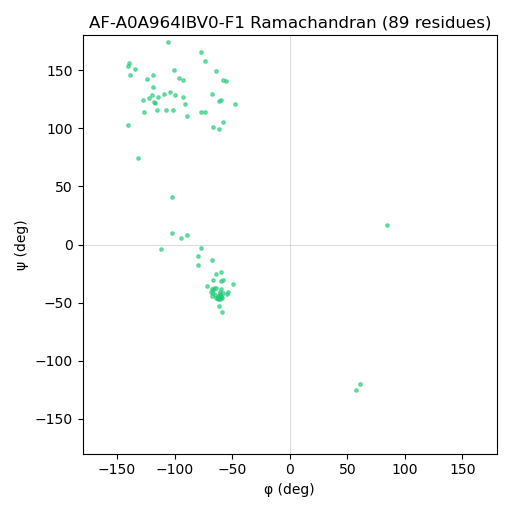.567 1.00 73.94 87 THR A CA 1
ATOM 622 C C . THR A 1 87 ? 13.598 3.446 -12.805 1.00 73.94 87 THR A C 1
ATOM 624 O O . THR A 1 87 ? 14.292 2.992 -11.902 1.00 73.94 87 THR A O 1
ATOM 627 N N . ALA A 1 88 ? 13.488 2.845 -13.995 1.00 59.06 88 ALA A N 1
ATOM 628 C CA . ALA A 1 88 ? 14.296 1.684 -14.351 1.00 59.06 88 ALA A CA 1
ATOM 629 C C . ALA A 1 88 ? 15.755 1.982 -13.994 1.00 59.06 88 ALA A C 1
ATOM 631 O O . ALA A 1 88 ? 16.322 2.964 -14.489 1.00 59.06 88 ALA A O 1
ATOM 632 N N . ALA A 1 89 ? 16.346 1.161 -13.123 1.00 53.72 89 ALA A N 1
ATOM 633 C CA . ALA A 1 89 ? 17.776 1.202 -12.905 1.00 53.72 89 ALA A CA 1
ATOM 634 C C . ALA A 1 89 ? 18.413 0.935 -14.272 1.00 53.72 89 ALA A C 1
ATOM 636 O O . ALA A 1 89 ? 18.335 -0.175 -14.798 1.00 53.72 89 ALA A O 1
ATOM 637 N N . ARG A 1 90 ? 18.956 1.979 -14.907 1.00 41.62 90 ARG A N 1
ATOM 638 C CA . ARG A 1 90 ? 19.851 1.802 -16.047 1.00 41.62 90 ARG A CA 1
ATOM 639 C C . ARG A 1 90 ? 21.040 1.010 -15.514 1.00 41.62 90 ARG A C 1
ATOM 641 O O . ARG A 1 90 ? 21.883 1.585 -14.830 1.00 41.62 90 ARG A O 1
ATOM 648 N N . VAL A 1 91 ? 21.034 -0.294 -15.766 1.00 43.50 91 VAL A N 1
ATOM 649 C CA . VAL A 1 91 ? 22.231 -1.135 -15.704 1.00 43.50 91 VAL A CA 1
ATOM 650 C C . VAL A 1 91 ? 23.049 -0.867 -16.958 1.00 43.50 91 VAL A C 1
ATOM 652 O O . VAL A 1 91 ? 22.431 -0.804 -18.048 1.00 43.50 91 VAL A O 1
#

pLDDT: mean 83.43, std 9.17, range [41.62, 92.38]

Solvent-accessible surface area (backbone atoms only — not comparable to full-atom values): 5146 Å² total; per-residue (Å²): 90,80,47,78,41,57,58,49,78,91,39,57,62,53,57,40,55,53,47,33,53,48,31,51,73,75,53,31,43,73,65,53,18,51,54,50,28,51,55,47,50,54,50,48,49,65,67,60,70,57,94,71,62,98,81,36,41,33,36,37,41,49,45,61,69,84,62,26,42,36,37,38,41,33,43,81,95,45,71,51,76,52,74,45,72,41,66,70,68,84,123

Sequence (91 aa):
MNLIVPADERFRNLAPEVVGRYVAAVGGSESDASTLVGALTEAIGVLTAGPLADDAGLELDFRSPGNAVEITVRCGEKSSVVTHPLTAARV